Protein AF-A0A2P9GYK2-F1 (afdb_monomer_lite)

Radius of gyration: 19.99 Å; chains: 1; bounding box: 57×23×67 Å

Foldseek 3Di:
DDDDPDDPPPPDPPPPPLVVLLVVLLVCLLVLFQDADEPDPSNQPQLHPPQPNYDHPPDPPRVVVSVVCVVVPVVSRVSSSVSSPVRNVCVPPVNVVVVVVVVVCVVVVD

Structure (mmCIF, N/CA/C/O backbone):
data_AF-A0A2P9GYK2-F1
#
_entry.id   AF-A0A2P9GYK2-F1
#
loop_
_atom_site.group_PDB
_atom_site.id
_atom_site.type_symbol
_atom_site.label_atom_id
_atom_site.label_alt_id
_atom_site.label_comp_id
_atom_site.label_asym_id
_atom_site.label_entity_id
_atom_site.label_seq_id
_atom_site.pdbx_PDB_ins_code
_atom_site.Cartn_x
_atom_site.Cartn_y
_atom_site.Cartn_z
_atom_site.occupancy
_atom_site.B_iso_or_equiv
_atom_site.auth_seq_id
_atom_site.auth_comp_id
_atom_site.auth_asym_id
_atom_site.auth_atom_id
_atom_site.pdbx_PDB_model_num
ATOM 1 N N . MET A 1 1 ? 41.054 10.919 35.185 1.00 39.16 1 MET A N 1
ATOM 2 C CA . MET A 1 1 ? 40.713 9.513 34.861 1.00 39.16 1 MET A CA 1
ATOM 3 C C . MET A 1 1 ? 39.194 9.423 34.868 1.00 39.16 1 MET A C 1
ATOM 5 O O . MET A 1 1 ? 38.630 9.693 35.907 1.00 39.16 1 MET A O 1
ATOM 9 N N . GLY A 1 2 ? 38.432 9.200 33.803 1.00 49.19 2 GLY A N 1
ATOM 10 C CA . GLY A 1 2 ? 38.716 8.642 32.488 1.00 49.19 2 GLY A CA 1
ATOM 11 C C . GLY A 1 2 ? 37.646 7.592 32.186 1.00 49.19 2 GLY A C 1
ATOM 12 O O . GLY A 1 2 ? 37.870 6.436 32.501 1.00 49.19 2 GLY A O 1
ATOM 13 N N . VAL A 1 3 ? 36.511 7.987 31.598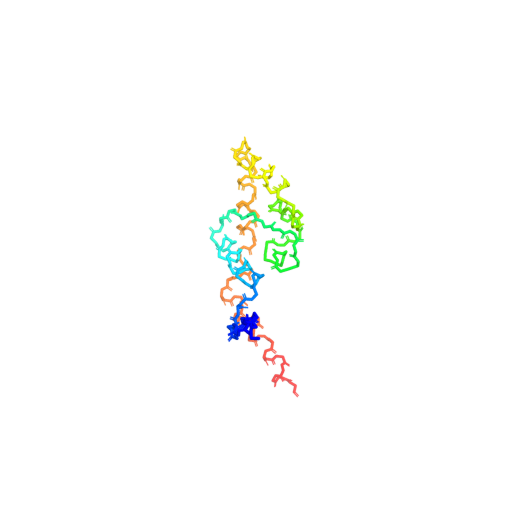 1.00 44.19 3 VAL A N 1
ATOM 14 C CA . VAL A 1 3 ? 35.632 7.102 30.810 1.00 44.19 3 VAL A CA 1
ATOM 15 C C . VAL A 1 3 ? 35.046 7.953 29.686 1.00 44.19 3 VAL A C 1
ATOM 17 O O . VAL A 1 3 ? 34.244 8.853 29.922 1.00 44.19 3 VAL A O 1
ATOM 20 N N . ALA A 1 4 ? 35.511 7.710 28.464 1.00 50.56 4 ALA A N 1
ATOM 21 C CA . ALA A 1 4 ? 34.941 8.287 27.255 1.00 50.56 4 ALA A CA 1
ATOM 22 C C . ALA A 1 4 ? 33.630 7.560 26.902 1.00 50.56 4 ALA A C 1
ATOM 24 O O . ALA A 1 4 ? 33.573 6.335 27.039 1.00 50.56 4 ALA A O 1
ATOM 25 N N . PRO A 1 5 ? 32.590 8.249 26.403 1.00 45.56 5 PRO A N 1
ATOM 26 C CA . PRO A 1 5 ? 31.427 7.572 25.852 1.00 45.56 5 PRO A CA 1
ATOM 27 C C . PRO A 1 5 ? 31.815 6.903 24.527 1.00 45.56 5 PRO A C 1
ATOM 29 O O . PRO A 1 5 ? 32.222 7.560 23.566 1.00 45.56 5 PRO A O 1
ATOM 32 N N . GLY A 1 6 ? 31.717 5.574 24.495 1.00 42.53 6 GLY A N 1
ATOM 33 C CA . GLY A 1 6 ? 31.941 4.774 23.298 1.00 42.53 6 GLY A CA 1
ATOM 34 C C . GLY A 1 6 ? 31.009 5.214 22.170 1.00 42.53 6 GLY A C 1
ATOM 35 O O . GLY A 1 6 ? 29.788 5.193 22.307 1.00 42.53 6 GLY A O 1
ATOM 36 N N . ARG A 1 7 ? 31.591 5.615 21.038 1.00 48.50 7 ARG A N 1
ATOM 37 C CA . ARG A 1 7 ? 30.860 5.772 19.777 1.00 48.50 7 ARG A CA 1
ATOM 38 C C . ARG A 1 7 ? 30.315 4.401 19.362 1.00 48.50 7 ARG A C 1
ATOM 40 O O . ARG A 1 7 ? 31.115 3.471 19.260 1.00 48.50 7 ARG A O 1
ATOM 47 N N . PRO A 1 8 ? 29.018 4.251 19.046 1.00 47.56 8 PRO A N 1
ATOM 48 C CA . PRO A 1 8 ? 28.551 3.025 18.425 1.00 47.56 8 PRO A CA 1
ATOM 49 C C . PRO A 1 8 ? 29.121 2.942 17.003 1.00 47.56 8 PRO A C 1
ATOM 51 O O . PRO A 1 8 ? 28.678 3.627 16.084 1.00 47.56 8 PRO A O 1
ATOM 54 N N . THR A 1 9 ? 30.117 2.078 16.816 1.00 52.88 9 THR A N 1
ATOM 55 C CA . THR A 1 9 ? 30.583 1.601 15.510 1.00 52.88 9 THR A CA 1
ATOM 56 C C . THR A 1 9 ? 29.610 0.552 14.981 1.00 52.88 9 THR A C 1
ATOM 58 O O . THR A 1 9 ? 29.951 -0.616 14.831 1.00 52.88 9 THR A O 1
ATOM 61 N N . ALA A 1 10 ? 28.372 0.948 14.699 1.00 43.69 10 ALA A N 1
ATOM 62 C CA . ALA A 1 10 ? 27.452 0.112 13.943 1.00 43.69 10 ALA A CA 1
ATOM 63 C C . ALA A 1 10 ? 27.621 0.435 12.455 1.00 43.69 10 ALA A C 1
ATOM 65 O O . ALA A 1 10 ? 26.815 1.135 11.851 1.00 43.69 10 ALA A O 1
ATOM 66 N N . ARG A 1 11 ? 28.689 -0.089 11.842 1.00 40.19 11 ARG A N 1
ATOM 67 C CA . ARG A 1 11 ? 28.816 -0.159 10.377 1.00 40.19 11 ARG A CA 1
ATOM 68 C C . ARG A 1 11 ? 27.982 -1.340 9.864 1.00 40.19 11 ARG A C 1
ATOM 70 O O . ARG A 1 11 ? 28.483 -2.228 9.191 1.00 40.19 11 ARG A O 1
ATOM 77 N N . GLY A 1 12 ? 26.713 -1.379 10.258 1.00 39.19 12 GLY A N 1
ATOM 78 C CA . GLY A 1 12 ? 25.714 -2.243 9.653 1.00 39.19 12 GLY A CA 1
ATOM 79 C C . GLY A 1 12 ? 25.074 -1.451 8.529 1.00 39.19 12 GLY A C 1
ATOM 80 O O . GLY A 1 12 ? 24.593 -0.344 8.764 1.00 39.19 12 GLY A O 1
ATOM 81 N N . ILE A 1 13 ? 25.073 -1.988 7.311 1.00 45.56 13 ILE A N 1
ATOM 82 C CA . ILE A 1 13 ? 24.232 -1.463 6.235 1.00 45.56 13 ILE A CA 1
ATOM 83 C C . ILE A 1 13 ? 22.785 -1.724 6.670 1.00 45.56 13 ILE A C 1
ATOM 85 O O . ILE A 1 13 ? 22.193 -2.755 6.358 1.00 45.56 13 ILE A O 1
ATOM 89 N N . ALA A 1 14 ? 22.226 -0.824 7.475 1.00 43.59 14 ALA A N 1
ATOM 90 C CA . ALA A 1 14 ? 20.812 -0.821 7.773 1.00 43.59 14 ALA A CA 1
ATOM 91 C C . ALA A 1 14 ? 20.118 -0.450 6.465 1.00 43.59 14 ALA A C 1
ATOM 93 O O . ALA A 1 14 ? 20.154 0.706 6.047 1.00 43.59 14 ALA A O 1
ATOM 94 N N . LYS A 1 15 ? 19.517 -1.445 5.797 1.00 41.66 15 LYS A N 1
ATOM 95 C CA . LYS A 1 15 ? 18.579 -1.210 4.692 1.00 41.66 15 LYS A CA 1
ATOM 96 C C . LYS A 1 15 ? 17.666 -0.038 5.095 1.00 41.66 15 LYS A C 1
ATOM 98 O O . LYS A 1 15 ? 17.093 -0.113 6.192 1.00 41.66 15 LYS A O 1
ATOM 103 N N . PRO A 1 16 ? 17.555 1.040 4.301 1.00 47.34 16 PRO A N 1
ATOM 104 C CA . PRO A 1 16 ? 16.699 2.168 4.637 1.00 47.34 16 PRO A CA 1
ATOM 105 C C . PRO A 1 16 ? 15.297 1.678 5.007 1.00 47.34 16 PRO A C 1
ATOM 107 O O . PRO A 1 16 ? 14.742 0.806 4.340 1.00 47.34 16 PRO A O 1
ATOM 110 N N . LEU A 1 17 ? 14.713 2.218 6.080 1.00 56.31 17 LEU A N 1
ATOM 111 C CA . LEU A 1 17 ? 13.357 1.863 6.524 1.00 56.31 17 LEU A CA 1
ATOM 112 C C . LEU A 1 17 ? 12.327 1.999 5.383 1.00 56.31 17 LEU A C 1
ATOM 114 O O . LEU A 1 17 ? 11.396 1.204 5.294 1.00 56.31 17 LEU A O 1
ATOM 118 N N . ALA A 1 18 ? 12.563 2.947 4.472 1.00 56.78 18 ALA A N 1
ATOM 119 C CA . ALA A 1 18 ? 11.783 3.150 3.257 1.00 56.78 18 ALA A CA 1
ATOM 120 C C . ALA A 1 18 ? 11.807 1.946 2.293 1.00 56.78 18 ALA A C 1
ATOM 122 O O . ALA A 1 18 ? 10.763 1.584 1.758 1.00 56.78 18 ALA A O 1
ATOM 123 N N . GLU A 1 19 ? 12.955 1.286 2.097 1.00 59.56 19 GLU A N 1
ATOM 124 C CA . GLU A 1 19 ? 13.060 0.131 1.188 1.00 59.56 19 GLU A CA 1
ATOM 125 C C . GLU A 1 19 ? 12.284 -1.080 1.712 1.00 59.56 19 GLU A C 1
ATOM 127 O O . GLU A 1 19 ? 11.641 -1.791 0.940 1.00 59.56 19 GLU A O 1
ATOM 132 N N . ARG A 1 20 ? 12.299 -1.301 3.034 1.00 58.84 20 ARG A N 1
ATOM 133 C CA . ARG A 1 20 ? 11.507 -2.377 3.652 1.00 58.84 20 ARG A CA 1
ATOM 134 C C . ARG A 1 20 ? 10.005 -2.111 3.541 1.00 58.84 20 ARG A C 1
ATOM 136 O O . ARG A 1 20 ? 9.252 -3.036 3.256 1.00 58.84 20 ARG A O 1
ATOM 143 N N . GLY A 1 21 ? 9.579 -0.858 3.724 1.00 61.47 21 GLY A N 1
ATOM 144 C CA . GLY A 1 21 ? 8.177 -0.461 3.566 1.00 61.47 21 GLY A CA 1
ATOM 145 C C . GLY A 1 21 ? 7.665 -0.659 2.138 1.00 61.47 21 GLY A C 1
ATOM 146 O O . GLY A 1 21 ? 6.598 -1.234 1.943 1.00 61.47 21 GLY A O 1
ATOM 147 N N . ALA A 1 22 ? 8.456 -0.270 1.136 1.00 75.56 22 ALA A N 1
ATOM 148 C CA . ALA A 1 22 ? 8.080 -0.417 -0.268 1.00 75.56 22 ALA A CA 1
ATOM 149 C C . ALA A 1 22 ? 7.887 -1.886 -0.690 1.00 75.56 22 ALA A C 1
ATOM 151 O O . ALA A 1 22 ? 6.973 -2.182 -1.460 1.00 75.56 22 ALA A O 1
ATOM 152 N N . HIS A 1 23 ? 8.702 -2.810 -0.163 1.00 74.50 23 HIS A N 1
ATOM 153 C CA . HIS A 1 23 ? 8.575 -4.240 -0.463 1.00 74.50 23 HIS A CA 1
ATOM 154 C C . HIS A 1 23 ? 7.286 -4.834 0.122 1.00 74.50 23 HIS A C 1
ATOM 156 O O . HIS A 1 23 ? 6.532 -5.486 -0.595 1.00 74.50 23 HIS A O 1
ATOM 162 N N . ALA A 1 24 ? 6.980 -4.534 1.387 1.00 80.44 24 ALA A N 1
ATOM 163 C CA . ALA A 1 24 ? 5.744 -4.990 2.025 1.00 80.44 24 ALA A CA 1
ATOM 164 C C . ALA A 1 24 ? 4.490 -4.424 1.328 1.00 80.44 24 ALA A C 1
ATOM 166 O O . ALA A 1 24 ? 3.479 -5.110 1.184 1.00 80.44 24 ALA A O 1
ATOM 167 N N . ILE A 1 25 ? 4.556 -3.178 0.841 1.00 82.75 25 ILE A N 1
ATOM 168 C CA . ILE A 1 25 ? 3.481 -2.575 0.043 1.00 82.75 25 ILE A CA 1
ATOM 169 C C . ILE A 1 25 ? 3.314 -3.315 -1.290 1.00 82.75 25 ILE A C 1
ATOM 171 O O . ILE A 1 25 ? 2.183 -3.569 -1.698 1.00 82.75 25 ILE A O 1
ATOM 175 N N . LEU A 1 26 ? 4.410 -3.676 -1.965 1.00 83.50 26 LEU A N 1
ATOM 176 C CA . LEU A 1 26 ? 4.359 -4.440 -3.212 1.00 83.50 26 LEU A CA 1
ATOM 177 C C . LEU A 1 26 ? 3.689 -5.807 -3.007 1.00 83.50 26 LEU A C 1
ATOM 179 O O . LEU A 1 26 ? 2.775 -6.150 -3.754 1.00 83.50 26 LEU A O 1
ATOM 183 N N . GLU A 1 27 ? 4.089 -6.554 -1.977 1.00 84.56 27 GLU A N 1
ATOM 184 C CA . GLU A 1 27 ? 3.492 -7.852 -1.632 1.00 84.56 27 GLU A CA 1
ATOM 185 C C . GLU A 1 27 ? 1.991 -7.731 -1.346 1.00 84.56 27 GLU A C 1
ATOM 187 O O . GLU A 1 27 ? 1.189 -8.516 -1.863 1.00 84.56 27 GLU A O 1
ATOM 192 N N . ALA A 1 28 ? 1.593 -6.714 -0.574 1.00 86.44 28 ALA A N 1
ATOM 193 C CA . ALA A 1 28 ? 0.194 -6.444 -0.268 1.00 86.44 28 ALA A CA 1
ATOM 194 C C . ALA A 1 28 ? -0.610 -6.100 -1.532 1.00 86.44 28 ALA A C 1
ATOM 196 O O . ALA A 1 28 ? -1.687 -6.659 -1.749 1.00 86.44 28 ALA A O 1
ATOM 197 N N . VAL A 1 29 ? -0.069 -5.242 -2.405 1.00 85.88 29 VAL A N 1
ATOM 198 C CA . VAL A 1 29 ? -0.705 -4.868 -3.677 1.00 85.88 29 VAL A CA 1
ATOM 199 C C . VAL A 1 29 ? -0.891 -6.092 -4.574 1.00 85.88 29 VAL A C 1
ATOM 201 O O . VAL A 1 29 ? -2.002 -6.314 -5.054 1.00 85.88 29 VAL A O 1
ATOM 204 N N . CYS A 1 30 ? 0.149 -6.910 -4.757 1.00 86.94 30 CYS A N 1
ATOM 205 C CA . CYS A 1 30 ? 0.085 -8.134 -5.561 1.00 86.94 30 CYS A CA 1
ATOM 206 C C . CYS A 1 30 ? -0.896 -9.167 -4.988 1.00 86.94 30 CYS A C 1
ATOM 208 O O . CYS A 1 30 ? -1.565 -9.862 -5.749 1.00 86.94 30 CYS A O 1
ATOM 210 N N . SER A 1 31 ? -1.037 -9.224 -3.662 1.00 85.62 31 SER A N 1
ATOM 211 C CA . SER A 1 31 ? -1.967 -10.131 -2.974 1.00 85.62 31 SER A CA 1
ATOM 212 C C . SER A 1 31 ? -3.401 -9.588 -2.886 1.00 85.62 31 SER A C 1
ATOM 214 O O . SER A 1 31 ? -4.304 -10.282 -2.423 1.00 85.62 31 SER A O 1
ATOM 216 N N . GLY A 1 32 ? -3.642 -8.340 -3.306 1.00 85.25 32 GLY A N 1
ATOM 217 C CA . GLY A 1 32 ? -4.938 -7.674 -3.154 1.00 85.25 32 GLY A CA 1
ATOM 218 C C . GLY A 1 32 ? -5.296 -7.324 -1.704 1.00 85.25 32 GLY A C 1
ATOM 219 O O . GLY A 1 32 ? -6.459 -7.020 -1.422 1.00 85.25 32 GLY A O 1
ATOM 220 N N . THR A 1 33 ? -4.314 -7.357 -0.803 1.00 89.06 33 THR A N 1
ATOM 221 C CA . THR A 1 33 ? -4.459 -7.026 0.614 1.00 89.06 33 THR A CA 1
ATOM 222 C C . THR A 1 33 ? -4.440 -5.503 0.785 1.00 89.06 33 THR A C 1
ATOM 224 O O . THR A 1 33 ? -3.518 -4.847 0.292 1.00 89.06 33 THR A O 1
ATOM 227 N N . PRO A 1 34 ? -5.432 -4.904 1.468 1.00 89.00 34 PRO A N 1
ATOM 228 C CA . PRO A 1 34 ? -5.384 -3.496 1.850 1.00 89.00 34 PRO A CA 1
ATOM 229 C C . PRO A 1 34 ? -4.127 -3.176 2.656 1.00 89.00 34 PRO A C 1
ATOM 231 O O . PRO A 1 34 ? -3.804 -3.875 3.614 1.00 89.00 34 PRO A O 1
ATOM 234 N N . VAL A 1 35 ? -3.453 -2.087 2.305 1.00 90.75 35 VAL A N 1
ATOM 235 C CA . VAL A 1 35 ? -2.290 -1.579 3.042 1.00 90.75 35 VAL A CA 1
ATOM 236 C C . VAL A 1 35 ? -2.532 -0.136 3.464 1.00 90.75 35 VAL A C 1
ATOM 238 O O . VAL A 1 35 ? -3.116 0.638 2.713 1.00 90.75 35 VAL A O 1
ATOM 241 N N . ILE A 1 36 ? -2.098 0.245 4.661 1.00 91.19 36 ILE A N 1
ATOM 242 C CA . ILE A 1 36 ? -2.044 1.649 5.075 1.00 91.19 36 ILE A CA 1
ATOM 243 C C . ILE A 1 36 ? -0.582 2.070 5.048 1.00 91.19 36 ILE A C 1
ATOM 245 O O . ILE A 1 36 ? 0.276 1.366 5.582 1.00 91.19 36 ILE A O 1
ATOM 249 N N . ALA A 1 37 ? -0.288 3.200 4.417 1.00 90.62 37 ALA A N 1
ATOM 250 C CA . ALA A 1 37 ? 1.078 3.673 4.262 1.00 90.62 37 ALA A CA 1
ATOM 251 C C . ALA A 1 37 ? 1.157 5.186 4.440 1.00 90.62 37 ALA A C 1
ATOM 253 O O . ALA A 1 37 ? 0.202 5.913 4.187 1.00 90.62 37 ALA A O 1
ATOM 254 N N . SER A 1 38 ? 2.311 5.686 4.858 1.00 90.12 38 SER A N 1
ATOM 255 C CA . SER A 1 38 ? 2.534 7.127 4.864 1.00 90.12 38 SER A CA 1
ATOM 256 C C . SER A 1 38 ? 2.678 7.660 3.437 1.00 90.12 38 SER A C 1
ATOM 258 O O . SER A 1 38 ? 3.247 6.985 2.575 1.00 90.12 38 SER A O 1
ATOM 260 N N . ASN A 1 39 ? 2.214 8.885 3.194 1.00 88.75 39 ASN A N 1
ATOM 261 C CA . ASN A 1 39 ? 2.310 9.577 1.911 1.00 88.75 39 ASN A CA 1
ATOM 262 C C . ASN A 1 39 ? 3.726 10.134 1.679 1.00 88.75 39 ASN A C 1
ATOM 264 O O . ASN A 1 39 ? 3.964 11.340 1.715 1.00 88.75 39 ASN A O 1
ATOM 268 N N . VAL A 1 40 ? 4.688 9.235 1.499 1.00 85.75 40 VAL A N 1
ATOM 269 C CA . VAL A 1 40 ? 6.067 9.550 1.106 1.00 85.75 40 VAL A CA 1
ATOM 270 C C . VAL A 1 40 ? 6.351 8.932 -0.254 1.00 85.75 40 VAL A C 1
ATOM 272 O O . VAL A 1 40 ? 5.806 7.877 -0.578 1.00 85.75 40 VAL A O 1
ATOM 275 N N . SER A 1 41 ? 7.227 9.550 -1.048 1.00 76.62 41 SER A N 1
ATOM 276 C CA . SER A 1 41 ? 7.500 9.131 -2.434 1.00 76.62 41 SER A CA 1
ATOM 277 C C . SER A 1 41 ? 7.784 7.628 -2.581 1.00 76.62 41 SER A C 1
ATOM 279 O O . SER A 1 41 ? 7.281 7.004 -3.515 1.00 76.62 41 SER A O 1
ATOM 281 N N . GLY A 1 42 ? 8.494 7.024 -1.620 1.00 76.12 42 GLY A N 1
ATOM 282 C CA . GLY A 1 42 ? 8.782 5.582 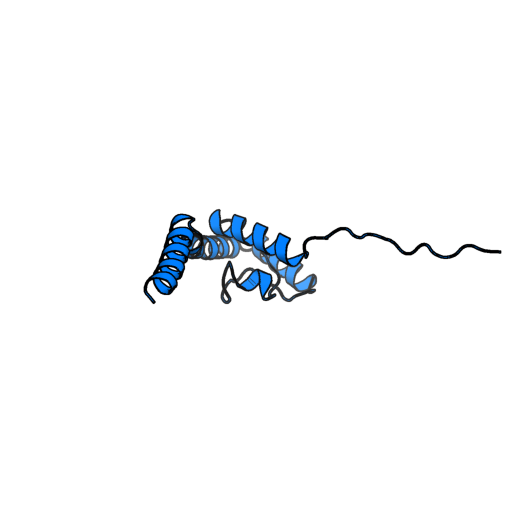-1.593 1.00 76.12 42 GLY A CA 1
ATOM 283 C C . GLY A 1 42 ? 7.552 4.668 -1.470 1.00 76.12 42 GLY A C 1
ATOM 284 O O . GLY A 1 42 ? 7.571 3.553 -1.979 1.00 76.12 42 GLY A O 1
ATOM 285 N N . ASN A 1 43 ? 6.464 5.145 -0.864 1.00 79.31 43 ASN A N 1
ATOM 286 C CA . ASN A 1 43 ? 5.220 4.394 -0.660 1.00 79.31 43 ASN A CA 1
ATOM 287 C C . ASN A 1 43 ? 4.134 4.752 -1.688 1.00 79.31 43 ASN A C 1
ATOM 289 O O . ASN A 1 43 ? 3.180 3.995 -1.878 1.00 79.31 43 ASN A O 1
ATOM 293 N N . VAL A 1 44 ? 4.272 5.901 -2.359 1.00 82.88 44 VAL A N 1
ATOM 294 C CA . VAL A 1 44 ? 3.322 6.387 -3.372 1.00 82.88 44 VAL A CA 1
ATOM 295 C C . VAL A 1 44 ? 3.420 5.599 -4.679 1.00 82.88 44 VAL A C 1
ATOM 297 O O . VAL A 1 44 ? 2.416 5.361 -5.348 1.00 82.88 44 VAL A O 1
ATOM 300 N N . GLY A 1 45 ? 4.626 5.158 -5.048 1.00 78.44 45 GLY A N 1
ATOM 301 C CA . GLY A 1 45 ? 4.883 4.556 -6.358 1.00 78.44 45 GLY A CA 1
ATOM 302 C C . GLY A 1 45 ? 4.069 3.292 -6.661 1.00 78.44 45 GLY A C 1
ATOM 303 O O . GLY A 1 45 ? 3.612 3.122 -7.797 1.00 78.44 45 GLY A O 1
ATOM 304 N N . MET A 1 46 ? 3.856 2.421 -5.665 1.00 81.94 46 MET A N 1
ATOM 305 C CA . MET A 1 46 ? 3.249 1.102 -5.901 1.00 81.94 46 MET A CA 1
ATOM 306 C C . MET A 1 46 ? 1.711 1.149 -5.968 1.00 81.94 46 MET A C 1
ATOM 308 O O . MET A 1 46 ? 1.160 0.815 -7.026 1.00 81.94 46 MET A O 1
ATOM 312 N N . PRO A 1 47 ? 0.994 1.618 -4.925 1.00 78.38 47 PRO A N 1
ATOM 313 C CA . PRO A 1 47 ? -0.464 1.765 -4.970 1.00 78.38 47 PRO A CA 1
ATOM 314 C C . PRO A 1 47 ? -0.901 2.902 -5.916 1.00 78.38 47 PRO A C 1
ATOM 316 O O . PRO A 1 47 ? -1.954 2.823 -6.548 1.00 78.38 47 PRO A O 1
ATOM 319 N N . GLY A 1 48 ? -0.047 3.914 -6.104 1.00 86.81 48 GLY A N 1
ATOM 320 C CA . GLY A 1 48 ? -0.292 5.091 -6.938 1.00 86.81 48 GLY A CA 1
ATOM 321 C C . GLY A 1 48 ? -0.809 6.285 -6.135 1.00 86.81 48 GLY A C 1
ATOM 322 O O . GLY A 1 48 ? -1.368 6.119 -5.063 1.00 86.81 48 GLY A O 1
ATOM 323 N N . SER A 1 49 ? -0.673 7.496 -6.683 1.00 88.06 49 SER A N 1
ATOM 324 C CA . SER A 1 49 ? -0.986 8.772 -6.007 1.00 88.06 49 SER A CA 1
ATOM 325 C C . SER A 1 49 ? -2.422 8.925 -5.498 1.00 88.06 49 SER A C 1
ATOM 327 O O . SER A 1 49 ? -2.656 9.717 -4.595 1.00 88.06 49 SER A O 1
ATOM 329 N N . ASN A 1 50 ? -3.373 8.183 -6.069 1.00 89.56 50 ASN A N 1
ATOM 330 C CA . ASN A 1 50 ? -4.804 8.304 -5.767 1.00 89.56 50 ASN A CA 1
ATOM 331 C C . ASN A 1 50 ? -5.301 7.144 -4.887 1.00 89.56 50 ASN A C 1
ATOM 333 O O . ASN A 1 50 ? -6.452 6.730 -5.001 1.00 89.56 50 ASN A O 1
ATOM 337 N N . TYR A 1 51 ? -4.410 6.547 -4.098 1.00 92.19 51 TYR A N 1
ATOM 338 C CA . TYR A 1 51 ? -4.751 5.472 -3.177 1.00 92.19 51 TYR A CA 1
ATOM 339 C C . TYR A 1 51 ? -5.254 6.040 -1.847 1.00 92.19 51 TYR A C 1
ATOM 341 O O . TYR A 1 51 ? -4.613 6.903 -1.250 1.00 92.19 51 TYR A O 1
ATOM 349 N N . ASP A 1 52 ? -6.388 5.534 -1.362 1.00 93.25 52 ASP A N 1
ATOM 350 C CA . ASP A 1 52 ? -7.075 6.130 -0.205 1.00 93.25 52 ASP A CA 1
ATOM 351 C C . ASP A 1 52 ? -6.499 5.680 1.145 1.00 93.25 52 ASP A C 1
ATOM 353 O O . ASP A 1 52 ? -6.878 6.195 2.194 1.00 93.25 52 ASP A O 1
ATOM 357 N N . GLY A 1 53 ? -5.577 4.714 1.137 1.00 93.00 53 GLY A N 1
ATOM 358 C CA . GLY A 1 53 ? -4.932 4.190 2.342 1.00 93.00 53 GLY A CA 1
ATOM 359 C C . GLY A 1 53 ? -3.712 4.997 2.789 1.00 93.00 53 GLY A C 1
ATOM 360 O O . GLY A 1 53 ? -2.893 4.475 3.549 1.00 93.00 53 GLY A O 1
ATOM 361 N N . TYR A 1 54 ? -3.544 6.231 2.304 1.00 94.25 54 TYR A N 1
ATOM 362 C CA . TYR A 1 54 ? -2.443 7.095 2.719 1.00 94.25 54 TYR A CA 1
ATOM 363 C C . TYR A 1 54 ? -2.777 7.960 3.933 1.00 94.25 54 TYR A C 1
ATOM 365 O O . TYR A 1 54 ? -3.874 8.498 4.056 1.00 94.25 54 TYR A O 1
ATOM 373 N N . PHE A 1 55 ? -1.776 8.169 4.788 1.00 92.94 55 PHE A N 1
ATOM 374 C CA . PHE A 1 55 ? -1.797 9.170 5.857 1.00 92.94 55 PHE A CA 1
ATOM 375 C C . PHE A 1 55 ? -0.541 10.065 5.792 1.00 92.94 55 PHE A C 1
ATOM 377 O O . PHE A 1 55 ? 0.462 9.660 5.197 1.00 92.94 55 PHE A O 1
ATOM 384 N N . PRO A 1 56 ? -0.551 11.286 6.356 1.00 92.38 56 PRO A N 1
ATOM 385 C CA . PRO A 1 56 ? 0.621 12.164 6.367 1.00 92.38 56 PRO A CA 1
ATOM 386 C C . PRO A 1 56 ? 1.848 11.529 7.042 1.00 92.38 56 PRO A C 1
ATOM 388 O O . PRO A 1 56 ? 1.736 10.748 7.985 1.00 92.38 56 PRO A O 1
ATOM 391 N N . TRP A 1 57 ? 3.050 11.860 6.563 1.00 90.94 57 TRP A N 1
ATOM 392 C CA . TRP A 1 57 ? 4.286 11.372 7.181 1.00 90.94 57 TRP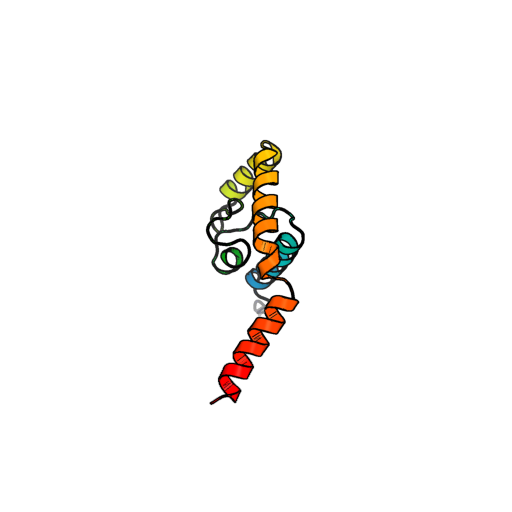 A CA 1
ATOM 393 C C . TRP A 1 57 ? 4.428 11.870 8.623 1.00 90.94 57 TRP A C 1
ATOM 395 O O . TRP A 1 57 ? 4.166 13.035 8.901 1.00 90.94 57 TRP A O 1
ATOM 405 N N . ALA A 1 58 ? 4.887 10.985 9.515 1.00 88.06 58 ALA A N 1
ATOM 406 C CA . ALA A 1 58 ? 5.098 11.262 10.938 1.00 88.06 58 ALA A CA 1
ATOM 407 C C . ALA A 1 58 ? 3.845 11.720 11.722 1.00 88.06 58 ALA A C 1
ATOM 409 O O . ALA A 1 58 ? 3.977 12.225 12.833 1.00 88.06 58 ALA A O 1
ATOM 410 N N . ASP A 1 59 ? 2.640 11.487 11.193 1.00 92.75 59 ASP A N 1
ATOM 411 C CA . ASP A 1 59 ? 1.380 11.808 11.867 1.00 92.75 59 ASP A CA 1
ATOM 412 C C . ASP A 1 59 ? 0.705 10.543 12.422 1.00 92.75 59 ASP A C 1
ATOM 414 O O . ASP A 1 59 ? -0.024 9.820 11.733 1.00 92.75 59 ASP A O 1
ATOM 418 N N . ALA A 1 60 ? 0.962 10.262 13.701 1.00 92.44 60 ALA A N 1
ATOM 419 C CA . ALA A 1 60 ? 0.372 9.119 14.394 1.00 92.44 60 ALA A CA 1
ATOM 420 C C . ALA A 1 60 ? -1.142 9.276 14.630 1.00 92.44 60 ALA A C 1
ATOM 422 O O . ALA A 1 60 ? -1.855 8.272 14.682 1.00 92.44 60 ALA A O 1
ATOM 423 N N . HIS A 1 61 ? -1.649 10.509 14.744 1.00 95.19 61 HIS A N 1
ATOM 424 C CA . HIS A 1 61 ? -3.076 10.760 14.941 1.00 95.19 61 HIS A CA 1
ATOM 425 C C . HIS A 1 61 ? -3.863 10.457 13.668 1.00 95.19 61 HIS A C 1
ATOM 427 O O . HIS A 1 61 ? -4.884 9.770 13.729 1.00 95.19 61 HIS A O 1
ATOM 433 N N . ALA A 1 62 ? -3.358 10.886 12.510 1.00 93.69 62 ALA A N 1
ATOM 434 C CA . ALA A 1 62 ? -3.955 10.553 11.223 1.00 93.69 62 ALA A CA 1
ATOM 435 C C . ALA A 1 62 ? -3.922 9.042 10.943 1.00 93.69 62 ALA A C 1
ATOM 437 O O . ALA A 1 62 ? -4.907 8.490 10.449 1.00 93.69 62 ALA A O 1
ATOM 438 N N . LEU A 1 63 ? -2.833 8.353 11.310 1.00 94.19 63 LEU A N 1
ATOM 439 C CA . LEU A 1 63 ? -2.764 6.891 11.232 1.00 94.19 63 LEU A CA 1
ATOM 440 C C . LEU A 1 63 ? -3.843 6.226 12.099 1.00 94.19 63 LEU A C 1
ATOM 442 O O . LEU A 1 63 ? -4.563 5.349 11.623 1.00 94.19 63 LEU A O 1
ATOM 446 N N . ALA A 1 64 ? -3.977 6.648 13.359 1.00 95.00 64 ALA A N 1
ATOM 447 C CA . ALA A 1 64 ? -4.975 6.098 14.272 1.00 95.00 64 ALA A CA 1
ATOM 448 C C . ALA A 1 64 ? -6.407 6.331 13.764 1.00 95.00 64 ALA A C 1
ATOM 450 O O . ALA A 1 64 ? -7.216 5.403 13.767 1.00 95.00 64 ALA A O 1
ATOM 451 N N . ALA A 1 65 ? -6.703 7.534 13.266 1.00 96.38 65 ALA A N 1
ATOM 452 C CA . ALA A 1 65 ? -8.002 7.863 12.688 1.00 96.38 65 ALA A CA 1
ATOM 453 C C . ALA A 1 65 ? -8.318 6.997 11.456 1.00 96.38 65 ALA A C 1
ATOM 455 O O . ALA A 1 65 ? -9.428 6.485 11.321 1.00 96.38 65 ALA A O 1
ATOM 456 N N . LEU A 1 66 ? -7.340 6.776 10.572 1.00 94.38 66 LEU A N 1
ATOM 457 C CA . LEU A 1 66 ? -7.524 5.927 9.395 1.00 94.38 66 LEU A CA 1
ATOM 458 C C . LEU A 1 66 ? -7.744 4.455 9.776 1.00 94.38 66 LEU A C 1
ATOM 460 O O . LEU A 1 66 ? -8.602 3.794 9.195 1.00 94.38 66 LEU A O 1
ATOM 464 N N . LEU A 1 67 ? -7.031 3.949 10.786 1.00 93.50 67 LEU A N 1
ATOM 465 C CA . LEU A 1 67 ? -7.241 2.598 11.317 1.00 93.50 67 LEU A CA 1
ATOM 466 C C . LEU A 1 67 ? -8.638 2.427 11.924 1.00 93.50 67 LEU A C 1
ATOM 468 O O . LEU A 1 67 ? -9.291 1.416 11.671 1.00 93.50 67 LEU A O 1
ATOM 472 N N . GLN A 1 68 ? -9.111 3.416 12.687 1.00 96.50 68 GLN A N 1
ATOM 473 C CA . GLN A 1 68 ? -10.467 3.419 13.241 1.00 96.50 68 GLN A CA 1
ATOM 474 C C . GLN A 1 68 ? -11.514 3.389 12.127 1.00 96.50 68 GLN A C 1
ATOM 476 O O . GLN A 1 68 ? -12.387 2.528 12.138 1.00 96.50 68 GLN A O 1
ATOM 481 N N . ARG A 1 69 ? -11.367 4.232 11.100 1.00 95.94 69 ARG A N 1
ATOM 482 C CA . ARG A 1 69 ? -12.255 4.211 9.929 1.00 95.94 69 ARG A CA 1
ATOM 483 C C . ARG A 1 69 ? -12.237 2.870 9.206 1.00 95.94 69 ARG A C 1
ATOM 485 O O . ARG A 1 69 ? -13.290 2.357 8.863 1.00 95.94 69 ARG A O 1
ATOM 492 N N . CYS A 1 70 ? -11.072 2.257 9.006 1.00 93.38 70 CYS A N 1
ATOM 493 C CA . CYS A 1 70 ? -10.987 0.927 8.395 1.00 93.38 70 CYS A CA 1
ATOM 494 C C . CYS A 1 70 ? -11.712 -0.150 9.215 1.00 93.38 70 CYS A C 1
ATOM 496 O O . CYS A 1 70 ? -12.315 -1.050 8.635 1.00 93.38 70 CYS A O 1
ATOM 498 N N . ARG A 1 71 ? -11.661 -0.062 10.548 1.00 92.94 71 ARG A N 1
ATOM 499 C CA . ARG A 1 71 ? -12.390 -0.965 11.446 1.00 92.94 71 ARG A CA 1
ATOM 500 C C . ARG A 1 71 ? -13.901 -0.730 11.383 1.00 92.94 71 ARG A C 1
ATOM 502 O O . ARG A 1 71 ? -14.658 -1.695 11.342 1.00 92.94 71 ARG A O 1
ATOM 509 N N . ASP A 1 72 ? -14.318 0.532 11.378 1.00 95.50 72 ASP A N 1
ATOM 510 C CA . ASP A 1 72 ? -15.717 0.929 11.565 1.00 95.50 72 ASP A CA 1
ATOM 511 C C . ASP A 1 72 ? -16.493 1.018 10.229 1.00 95.50 72 ASP A C 1
ATOM 513 O O . ASP A 1 72 ? -17.716 0.886 10.202 1.00 95.50 72 ASP A O 1
ATOM 517 N N . GLU A 1 73 ? -15.795 1.165 9.096 1.00 95.31 73 GLU A N 1
ATOM 518 C CA . GLU A 1 73 ? -16.357 1.271 7.745 1.00 95.31 73 GLU A CA 1
ATOM 519 C C . GLU A 1 73 ? -15.862 0.120 6.832 1.00 95.31 73 GLU A C 1
ATOM 521 O O . GLU A 1 73 ? -14.922 0.296 6.050 1.00 95.31 73 GLU A O 1
ATOM 526 N N . PRO A 1 74 ? -16.524 -1.056 6.800 1.00 91.56 74 PRO A N 1
ATOM 527 C CA . PRO A 1 74 ? -16.097 -2.191 5.963 1.00 91.56 74 PRO A CA 1
ATOM 528 C C . PRO A 1 74 ? -15.979 -1.869 4.462 1.00 91.56 74 PRO A C 1
ATOM 530 O O . PRO A 1 74 ? -15.201 -2.485 3.729 1.00 91.56 74 PRO A O 1
ATOM 533 N N . ARG A 1 75 ? -16.743 -0.873 3.990 1.00 94.81 75 ARG A N 1
ATOM 534 C CA . ARG A 1 75 ? -16.690 -0.382 2.604 1.00 94.81 75 ARG A CA 1
ATOM 535 C C . ARG A 1 75 ? -15.331 0.229 2.258 1.00 94.81 75 ARG A C 1
ATOM 537 O O . ARG A 1 75 ? -14.886 0.061 1.123 1.00 94.81 75 ARG A O 1
ATOM 544 N N . LEU A 1 76 ?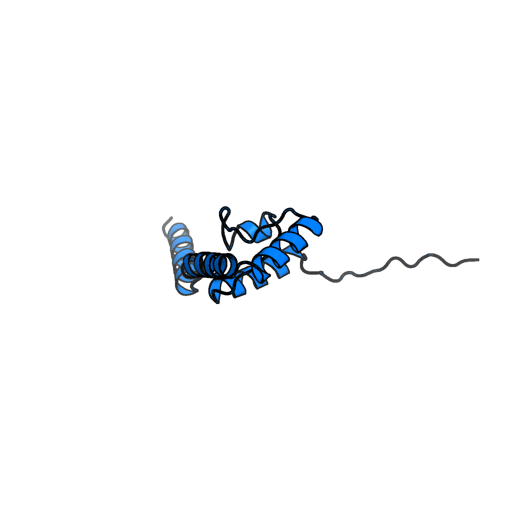 -14.666 0.877 3.217 1.00 92.44 76 LEU A N 1
ATOM 545 C CA . LEU A 1 76 ? -13.337 1.451 3.027 1.00 92.44 76 LEU A CA 1
ATOM 546 C C . LEU A 1 76 ? -12.310 0.343 2.770 1.00 92.44 76 LEU A C 1
ATOM 548 O O . LEU A 1 76 ? -11.614 0.384 1.761 1.00 92.44 76 LEU A O 1
ATOM 552 N N . LEU A 1 77 ? -12.282 -0.709 3.596 1.00 92.25 77 LEU A N 1
ATOM 553 C CA . LEU A 1 77 ? -11.393 -1.859 3.378 1.00 92.25 77 LEU A CA 1
ATOM 554 C C . LEU A 1 77 ? -11.631 -2.529 2.017 1.00 92.25 77 LEU A C 1
ATOM 556 O O . LEU A 1 77 ? -10.676 -2.846 1.305 1.00 92.25 77 LEU A O 1
ATOM 560 N N . ALA A 1 78 ? -12.894 -2.698 1.615 1.00 93.50 78 ALA A N 1
ATOM 561 C CA . ALA A 1 78 ? -13.233 -3.247 0.303 1.00 93.50 78 ALA A CA 1
ATOM 562 C C . ALA A 1 78 ? -12.744 -2.354 -0.855 1.00 93.50 78 ALA A C 1
ATOM 564 O O . ALA A 1 78 ? -12.273 -2.863 -1.878 1.00 93.50 78 ALA A O 1
ATOM 565 N N . GLN A 1 79 ? -12.824 -1.031 -0.692 1.00 95.50 79 GLN A N 1
ATOM 566 C CA . GLN A 1 79 ? -12.314 -0.051 -1.648 1.00 95.50 79 GLN A CA 1
ATOM 567 C C . GLN A 1 79 ? -10.788 -0.095 -1.762 1.00 95.50 79 GLN A C 1
ATOM 569 O O . GLN A 1 79 ? -10.284 -0.168 -2.884 1.00 95.50 79 GLN A O 1
ATOM 574 N N . LEU A 1 80 ? -10.066 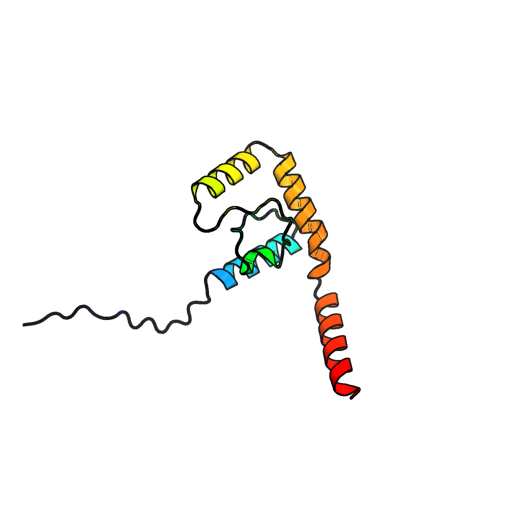-0.142 -0.641 1.00 93.81 80 LEU A N 1
ATOM 575 C CA . LEU A 1 80 ? -8.608 -0.285 -0.632 1.00 93.81 80 LEU A CA 1
ATOM 576 C C . LEU A 1 80 ? -8.175 -1.590 -1.312 1.00 93.81 80 LEU A C 1
ATOM 578 O O . LEU A 1 80 ? -7.310 -1.586 -2.185 1.00 93.81 80 LEU A O 1
ATOM 582 N N . ALA A 1 81 ? -8.854 -2.701 -1.007 1.00 92.81 81 ALA A N 1
ATOM 583 C CA . ALA A 1 81 ? -8.587 -3.989 -1.644 1.00 92.81 81 ALA A CA 1
ATOM 584 C C . ALA A 1 81 ? -8.817 -3.929 -3.166 1.00 92.81 81 ALA A C 1
ATOM 586 O O . ALA A 1 81 ? -8.051 -4.491 -3.950 1.00 92.81 81 ALA A O 1
ATOM 587 N N . ARG A 1 82 ? -9.870 -3.225 -3.608 1.00 94.50 82 ARG A N 1
ATOM 588 C CA . ARG A 1 82 ? -10.154 -2.999 -5.033 1.00 94.50 82 ARG A CA 1
ATOM 589 C C . ARG A 1 82 ? -9.056 -2.169 -5.699 1.00 94.50 82 ARG A C 1
ATOM 591 O O . ARG A 1 82 ? -8.661 -2.510 -6.811 1.00 94.50 82 ARG A O 1
ATOM 598 N N . GLN A 1 83 ? -8.552 -1.126 -5.040 1.00 93.44 83 GLN A N 1
ATOM 599 C CA . GLN A 1 83 ? -7.442 -0.317 -5.553 1.00 93.44 83 GLN A CA 1
ATOM 600 C C . GLN A 1 83 ? -6.148 -1.137 -5.669 1.00 93.44 83 GLN A C 1
ATOM 602 O O . GLN A 1 83 ? -5.507 -1.091 -6.720 1.00 93.44 83 GLN A O 1
ATOM 607 N N . CYS A 1 84 ? -5.818 -1.963 -4.667 1.00 91.81 84 CYS A N 1
ATOM 608 C CA . CYS A 1 84 ? -4.687 -2.896 -4.739 1.00 91.81 84 CYS A CA 1
ATOM 609 C C . CYS A 1 84 ? -4.832 -3.870 -5.919 1.00 91.81 84 CYS A C 1
ATOM 611 O O . CYS A 1 84 ? -3.945 -3.948 -6.769 1.00 91.81 84 CYS A O 1
ATOM 613 N N . ARG A 1 85 ? -5.985 -4.544 -6.049 1.00 91.44 85 ARG A N 1
ATOM 614 C CA . ARG A 1 85 ? -6.244 -5.485 -7.157 1.00 91.44 85 ARG A CA 1
ATOM 615 C C . ARG A 1 85 ? -6.178 -4.827 -8.533 1.00 91.44 85 ARG A C 1
ATOM 617 O O . ARG A 1 85 ? -5.665 -5.430 -9.468 1.00 91.44 85 ARG A O 1
ATOM 624 N N . ALA A 1 86 ? -6.662 -3.593 -8.668 1.00 92.06 86 ALA A N 1
ATOM 625 C CA . ALA A 1 86 ? -6.565 -2.850 -9.923 1.00 92.06 86 ALA A CA 1
ATOM 626 C C . ALA A 1 86 ? -5.106 -2.542 -10.308 1.00 92.06 86 ALA A C 1
ATOM 628 O O . ALA A 1 86 ? -4.787 -2.396 -11.491 1.00 92.06 86 ALA A O 1
ATOM 629 N N . ARG A 1 87 ? -4.209 -2.455 -9.318 1.00 89.94 87 ARG A N 1
ATOM 630 C CA . ARG A 1 87 ? -2.784 -2.193 -9.525 1.00 89.94 87 ARG A CA 1
ATOM 631 C C . ARG A 1 87 ? -1.938 -3.441 -9.747 1.00 89.94 87 ARG A C 1
ATOM 633 O O . ARG A 1 87 ? -0.979 -3.347 -10.516 1.00 89.94 87 ARG A O 1
ATOM 640 N N . ALA A 1 88 ? -2.302 -4.571 -9.143 1.00 88.06 88 ALA A N 1
ATOM 641 C CA . ALA A 1 88 ? -1.547 -5.826 -9.191 1.00 88.06 88 ALA A CA 1
ATOM 642 C C . ALA A 1 88 ? -1.044 -6.224 -10.599 1.00 88.06 88 ALA A C 1
ATOM 644 O O . ALA A 1 88 ? 0.147 -6.507 -10.729 1.00 88.06 88 ALA A O 1
ATOM 645 N N . PRO A 1 89 ? -1.834 -6.120 -11.696 1.00 89.50 89 PRO A N 1
ATOM 646 C CA . PRO A 1 89 ? -1.372 -6.512 -13.032 1.00 89.50 89 PRO A CA 1
ATOM 647 C C . PRO A 1 89 ? -0.176 -5.716 -13.576 1.00 89.50 89 PRO A C 1
ATOM 649 O O . PRO A 1 89 ? 0.389 -6.081 -14.606 1.00 89.50 89 PRO A O 1
ATOM 652 N N . ARG A 1 90 ? 0.204 -4.585 -12.964 1.00 86.25 90 ARG A N 1
ATOM 653 C CA . ARG A 1 90 ? 1.408 -3.826 -13.353 1.00 86.25 90 ARG A CA 1
ATOM 654 C C . ARG A 1 90 ? 2.701 -4.438 -12.819 1.00 86.25 90 ARG A C 1
ATOM 656 O O . ARG A 1 90 ? 3.748 -4.150 -13.386 1.00 86.25 90 ARG A O 1
ATOM 663 N N . PHE A 1 91 ? 2.607 -5.278 -11.794 1.00 84.69 91 PHE A N 1
ATOM 664 C CA . PHE A 1 91 ? 3.739 -5.895 -11.103 1.00 84.69 91 PHE A CA 1
ATOM 665 C C . PHE A 1 91 ? 3.891 -7.387 -11.431 1.00 84.69 91 PHE A C 1
ATOM 667 O O . PHE A 1 91 ? 4.674 -8.090 -10.804 1.00 84.69 91 PHE A O 1
ATOM 674 N N . GLU A 1 92 ? 3.163 -7.872 -12.439 1.00 86.94 92 GLU A N 1
ATOM 675 C CA . GLU A 1 92 ? 3.319 -9.225 -12.969 1.00 86.94 92 GLU A CA 1
ATOM 676 C C . GLU A 1 92 ? 4.750 -9.451 -13.494 1.00 86.94 92 GLU A C 1
ATOM 678 O O . GLU A 1 92 ? 5.189 -8.697 -14.375 1.00 86.94 92 GLU A O 1
ATOM 683 N N . PRO A 1 93 ? 5.463 -10.515 -13.067 1.00 85.00 93 PRO A N 1
ATOM 684 C CA . PRO A 1 93 ? 6.845 -10.781 -13.487 1.00 85.00 93 PRO A CA 1
ATOM 685 C C . PRO A 1 93 ? 7.021 -10.828 -15.009 1.00 85.00 93 PRO A C 1
ATOM 687 O O . PRO A 1 93 ? 8.050 -10.436 -15.565 1.00 85.00 93 PRO A O 1
ATOM 690 N N . ARG A 1 94 ? 5.984 -11.279 -15.728 1.00 87.31 94 ARG A N 1
ATOM 691 C CA . ARG A 1 94 ? 5.973 -11.280 -17.194 1.00 87.31 94 ARG A CA 1
ATOM 692 C C . ARG A 1 94 ? 6.114 -9.868 -17.769 1.00 87.31 94 ARG A C 1
ATOM 694 O O . ARG A 1 94 ? 6.853 -9.699 -18.738 1.00 87.31 94 ARG A O 1
ATOM 701 N N . ARG A 1 95 ? 5.430 -8.873 -17.197 1.00 86.25 95 ARG A N 1
ATOM 702 C CA . ARG A 1 95 ? 5.492 -7.485 -17.674 1.00 86.25 95 ARG A CA 1
ATOM 703 C C . ARG A 1 95 ? 6.848 -6.858 -17.420 1.00 86.25 95 ARG A C 1
ATOM 705 O O . ARG A 1 95 ? 7.352 -6.178 -18.309 1.00 86.25 95 ARG A O 1
ATOM 712 N N . GLU A 1 96 ? 7.436 -7.117 -16.257 1.00 86.88 96 GLU A N 1
ATOM 713 C CA . GLU A 1 96 ? 8.790 -6.663 -15.942 1.00 86.88 96 GLU A CA 1
ATOM 714 C C . GLU A 1 96 ? 9.793 -7.229 -16.953 1.00 86.88 96 GLU A C 1
ATOM 716 O O . GLU A 1 96 ? 10.511 -6.477 -17.613 1.00 86.88 96 GLU A O 1
ATOM 721 N N . ARG A 1 97 ? 9.753 -8.545 -17.188 1.00 89.00 97 ARG A N 1
ATOM 722 C CA . ARG A 1 97 ? 10.604 -9.208 -18.184 1.00 89.00 97 ARG A CA 1
ATOM 723 C C . ARG A 1 97 ? 10.437 -8.621 -19.584 1.00 89.00 97 ARG A C 1
ATOM 725 O O . ARG A 1 97 ? 11.423 -8.405 -20.282 1.00 89.00 97 ARG A O 1
ATOM 732 N N . GLU A 1 98 ? 9.203 -8.399 -20.024 1.00 90.94 98 GLU A N 1
ATOM 733 C CA . GLU A 1 98 ? 8.926 -7.800 -21.332 1.00 90.94 98 GLU A CA 1
ATOM 734 C C . GLU A 1 98 ? 9.428 -6.352 -21.420 1.00 90.94 98 GLU A C 1
ATOM 736 O O . GLU A 1 98 ? 9.974 -5.963 -22.450 1.00 90.94 98 GLU A O 1
ATOM 741 N N . ALA A 1 99 ? 9.285 -5.561 -20.354 1.00 88.88 99 ALA A N 1
ATOM 742 C CA . ALA A 1 99 ? 9.782 -4.189 -20.302 1.00 88.88 99 ALA A CA 1
ATOM 743 C C . ALA A 1 99 ? 11.313 -4.134 -20.376 1.00 88.88 99 ALA A C 1
ATOM 745 O O . ALA A 1 99 ? 11.848 -3.388 -21.194 1.00 88.88 99 ALA A O 1
ATOM 746 N N . VAL A 1 100 ? 12.006 -4.972 -19.601 1.00 90.44 100 VAL A N 1
ATOM 747 C CA . VAL A 1 100 ? 13.472 -5.072 -19.634 1.00 90.44 100 VAL A CA 1
ATOM 748 C C . VAL A 1 100 ? 13.955 -5.530 -21.009 1.00 90.44 100 VAL A C 1
ATOM 750 O O . VAL A 1 100 ? 14.859 -4.922 -21.574 1.00 90.44 100 VAL A O 1
ATOM 753 N N . ARG A 1 101 ? 13.324 -6.553 -21.602 1.00 92.31 101 ARG A N 1
ATOM 754 C CA . ARG A 1 101 ? 13.672 -7.016 -22.957 1.00 92.31 101 ARG A CA 1
ATOM 755 C C . ARG A 1 101 ? 13.508 -5.919 -24.004 1.00 92.31 101 ARG A C 1
ATOM 757 O O . ARG A 1 101 ? 14.391 -5.765 -24.839 1.00 92.31 101 ARG A O 1
ATOM 764 N N . ARG A 1 102 ? 12.411 -5.153 -23.953 1.00 92.62 102 ARG A N 1
ATOM 765 C CA . ARG A 1 102 ? 12.194 -4.008 -24.854 1.00 92.62 102 ARG A CA 1
ATOM 766 C C . ARG A 1 102 ? 13.277 -2.946 -24.689 1.00 92.62 102 ARG A C 1
ATOM 768 O O . ARG A 1 102 ? 13.775 -2.447 -25.689 1.00 92.62 102 ARG A O 1
ATOM 775 N N . LEU A 1 103 ? 13.647 -2.631 -23.448 1.00 91.94 103 LEU A N 1
ATOM 776 C CA . LEU A 1 103 ? 14.694 -1.658 -23.155 1.00 91.94 103 LEU A CA 1
ATOM 777 C C . LEU A 1 103 ? 16.041 -2.095 -23.747 1.00 91.94 103 LEU A C 1
ATOM 779 O O . LEU A 1 103 ? 16.655 -1.337 -24.488 1.00 91.94 103 LEU A O 1
ATOM 783 N N . VAL A 1 104 ? 16.464 -3.335 -23.478 1.00 93.50 104 VAL A N 1
ATOM 784 C CA . VAL A 1 104 ? 17.724 -3.888 -24.005 1.00 93.50 104 VAL A CA 1
ATOM 785 C C . VAL A 1 104 ? 17.707 -3.945 -25.533 1.00 93.50 104 VAL A C 1
ATOM 787 O O . VAL A 1 104 ? 18.671 -3.525 -26.162 1.00 93.50 104 VAL A O 1
ATOM 790 N N . ALA A 1 105 ? 16.608 -4.400 -26.142 1.00 91.50 105 ALA A N 1
ATOM 791 C CA . ALA A 1 105 ? 16.475 -4.426 -27.598 1.00 91.50 105 ALA A CA 1
ATOM 792 C C . ALA A 1 105 ? 16.607 -3.024 -28.220 1.00 91.50 105 ALA A C 1
ATOM 794 O O . ALA A 1 105 ? 17.229 -2.885 -29.267 1.00 91.50 105 ALA A O 1
ATOM 795 N N . GLY A 1 106 ? 16.083 -1.987 -27.557 1.00 89.94 106 GLY A N 1
ATOM 796 C CA . GLY A 1 106 ? 16.235 -0.597 -27.993 1.00 89.94 106 GLY A CA 1
ATOM 797 C C . GLY A 1 106 ? 17.691 -0.121 -28.033 1.00 89.94 106 GLY A C 1
ATOM 798 O O . GLY A 1 106 ? 18.050 0.622 -28.941 1.00 89.94 106 GLY A O 1
ATOM 799 N N . PHE A 1 107 ? 18.533 -0.587 -27.104 1.00 84.06 107 PHE A N 1
ATOM 800 C CA . PHE A 1 107 ? 19.961 -0.249 -27.064 1.00 84.06 107 PHE A CA 1
ATOM 801 C C . PHE A 1 107 ? 20.826 -1.078 -28.017 1.00 84.06 107 PHE A C 1
ATOM 803 O O . PHE A 1 107 ? 21.863 -0.595 -28.445 1.00 84.06 107 PHE A O 1
ATOM 810 N N . VAL A 1 108 ? 20.426 -2.313 -28.332 1.00 81.12 108 VAL A N 1
ATOM 811 C CA . VAL A 1 108 ? 21.179 -3.204 -29.239 1.00 81.12 108 VAL A CA 1
ATOM 812 C C . VAL A 1 108 ? 20.843 -2.945 -30.714 1.00 81.12 108 VAL A C 1
ATOM 814 O O . VAL A 1 108 ? 21.604 -3.320 -31.597 1.00 81.12 108 VAL A O 1
ATOM 817 N N . ALA A 1 109 ? 19.700 -2.314 -30.997 1.00 67.06 109 ALA A N 1
ATOM 818 C CA . ALA A 1 109 ? 19.283 -1.942 -32.350 1.00 67.06 109 ALA A CA 1
ATOM 819 C C . ALA A 1 109 ? 19.877 -0.604 -32.854 1.00 67.06 109 ALA A C 1
ATOM 821 O O . ALA A 1 109 ? 19.474 -0.144 -33.921 1.00 67.06 109 ALA A O 1
ATOM 822 N N . HIS A 1 110 ? 20.777 0.018 -32.085 1.00 51.78 110 HIS A N 1
ATOM 823 C CA . HIS A 1 110 ? 21.558 1.214 -32.438 1.00 51.78 110 HIS A CA 1
ATOM 824 C C . HIS A 1 110 ? 23.047 0.858 -32.456 1.00 51.78 110 HIS A C 1
ATOM 826 O O . HIS A 1 110 ? 23.792 1.543 -33.189 1.00 51.78 110 HIS A O 1
#

pLDDT: mean 80.81, std 17.22, range [39.16, 96.5]

Secondary structure (DSSP, 8-state):
---PPPP---------HHHHHHHHHHHHHHHT----EESSHHHHTTT-TT-TTEE-TT-HHHHHHHHHHHHH-HHHHHHH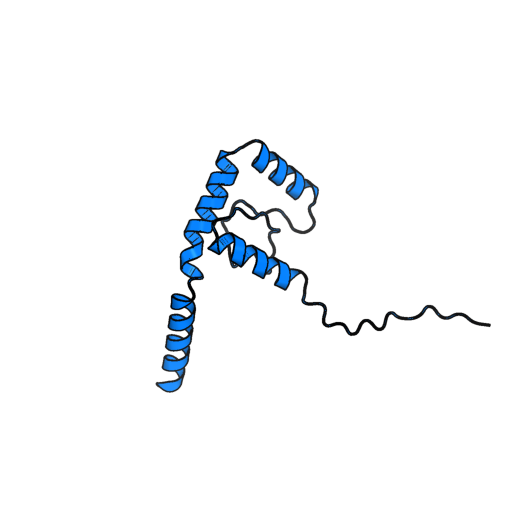HHHHHHHGGGS-HHHHHHHHHHHHHHHHT-

Sequence (110 aa):
MGVAPGRPTARGIAKPLAERGAHAILEAVCSGTPVIASNVSGNVGMPGSNYDGYFPWADAHALAALLQRCRDEPRLLAQLARQCRARAPRFEPRREREAVRRLVAGFVAH

=== Feature glossary ===
Legend for the data blocks above and below:

— What the protein is —

The amino-acid sequence is the protein's primary structure: the linear order of residues from the N-terminus to the C-terminus, written in one-letter code. Everything else here — the 3D coordinates, the secondary structure, the domain annotations — is ultimately a consequence of this string.

Database cross-references. InterPro integrates a dozen domain/family signature databases into unified entries with residue-range hits. GO terms attach function/process/location labels with evidence codes. CATH codes position the fold in a four-level structural taxonomy. Organism is the NCBI-taxonomy species name.

— Where its atoms are —

The mmCIF block holds the 3D Cartesian coordinates of each backbone atom (N, Cα, C, O) in ångströms. mmCIF is the PDB's canonical archive format — a tagged-loop text representation of the atomic model.

The six renders are orthographic views along the three Cartesian axes in both directions. Representation (cartoon, sticks, or surface) and color scheme (sequence-rainbow or by-chain) vary across proteins so the training set covers all the common visualization conventions.

— Local backbone conformation —

Secondary structure is the local, repeating backbone conformation. DSSP classifies it into eight states by reading the hydrogen-bond network: three helix types (H, G, I), two β types (E, B), two non-regular types (T, S), and unstructured coil (-).

SS3 is a coarse helix/strand/coil call (letters a/b/c) made by the P-SEA algorithm from inter-Cα distances and dihedrals. It is less detailed than DSSP but needs only Cα positions.

Backbone dihedral angles. Every residue except chain termini has a φ (preceding-C → N → Cα → C) and a ψ (N → Cα → C → next-N). They are reported in degrees following the IUPAC sign convention. Secondary structure is essentially a statement about which (φ, ψ) basin each residue occupies.

— Global shape and packing —

The geometric summary reports three shape descriptors. Rg (radius of gyration) measures how spread out the Cα atoms are about their centre of mass; compact globular proteins have small Rg, elongated or unfolded ones large. Cα contacts (<8 Å, |i−j|>4) count long-range residue pairs in spatial proximity — high for tightly packed folds, near zero for rods or random coil. The bounding-box extents give the protein's footprint along x, y, z in Å.

Solvent accessibility: the surface area of each residue that a 1.4 Å water probe can touch, in Å². When only backbone atoms are present the absolute values are lower than full-atom SASA (side chains contribute most of the area) and are flagged as backbone-only.

Plot images: a contact map (which residues are close in 3D, as an N×N binary image), a Ramachandran scatter (backbone torsion angles, revealing secondary-structure composition at a glance), and — for AlphaFold structures — a PAE heatmap (pairwise prediction confidence).

— Structural neighborhood —

Foldseek's 3Di representation compresses backbone geometry into a per-residue letter drawn from a learned twenty-state alphabet. It captures the tertiary interaction pattern around each residue — which residues are packed against it in space, regardless of where they are in sequence.

Structural nearest neighbors (via Foldseek easy-search vs the PDB). Reported per hit: target PDB id, E-value, and alignment TM-score. A TM-score above ~0.5 is the conventional threshold for 'same fold'.

— Confidence and disorder —

pLDDT (predicted Local Distance Difference Test) is AlphaFold's per-residue confidence score, ranging from 0 to 100. Values above 90 indicate high confidence (typically well-packed cores); 70–90 is confident; 50–70 low confidence; below 50 usually means the region is disordered or the prediction is unreliable there. AlphaFold stores pLDDT in the mmCIF B-factor column.

For experimental (PDB) structures, the B-factor (temperature factor) quantifies the positional spread of each atom in the crystal — a combination of thermal vibration and static disorder — in units of Å². High B-factors mark flexible loops or poorly resolved regions; low B-factors mark the rigid, well-ordered core.

Predicted Aligned Error (PAE) is an AlphaFold confidence matrix: entry (i, j) is the expected error in the position of residue j, in ångströms, when the prediction is superimposed on the true structure at residue i. Low PAE within a block of residues means that block is internally rigid and well-predicted; high PAE between two blocks means their relative placement is uncertain even if each block individually is confident.